Protein AF-A0A5E4R729-F1 (afdb_monomer)

pLDDT: mean 82.53, std 17.7, range [33.62, 97.0]

Structure (mmCIF, N/CA/C/O backbone):
data_AF-A0A5E4R729-F1
#
_entry.id   AF-A0A5E4R729-F1
#
loop_
_atom_site.group_PDB
_atom_site.id
_atom_site.type_symbol
_atom_site.label_atom_id
_atom_site.label_alt_id
_atom_site.label_comp_id
_atom_site.label_asym_id
_atom_site.label_entity_id
_atom_site.label_seq_id
_atom_site.pdbx_PDB_ins_code
_atom_site.Cartn_x
_atom_site.Cartn_y
_atom_site.Cartn_z
_atom_site.occupancy
_atom_site.B_iso_or_equiv
_atom_site.auth_seq_id
_atom_site.auth_comp_id
_atom_site.auth_asym_id
_atom_site.auth_atom_id
_atom_site.pdbx_PDB_model_num
ATOM 1 N N . MET A 1 1 ? 6.065 -1.764 4.137 1.00 33.62 1 MET A N 1
ATOM 2 C CA . MET A 1 1 ? 5.242 -2.272 3.016 1.00 33.62 1 MET A CA 1
ATOM 3 C C . MET A 1 1 ? 6.130 -2.470 1.801 1.00 33.62 1 MET A C 1
ATOM 5 O O . MET A 1 1 ? 7.258 -1.992 1.782 1.00 33.62 1 MET A O 1
ATOM 9 N N . LYS A 1 2 ? 5.706 -3.273 0.824 1.00 36.88 2 LYS A N 1
ATOM 10 C CA . LYS A 1 2 ? 6.552 -3.573 -0.335 1.00 36.88 2 LYS A CA 1
ATOM 11 C C . LYS A 1 2 ? 6.386 -2.449 -1.361 1.00 36.88 2 LYS A C 1
ATOM 13 O O . LYS A 1 2 ? 5.318 -2.309 -1.951 1.00 36.88 2 LYS A O 1
ATOM 18 N N . LEU A 1 3 ? 7.410 -1.611 -1.506 1.00 36.34 3 LEU A N 1
ATOM 19 C CA . LEU A 1 3 ? 7.424 -0.542 -2.500 1.00 36.34 3 LEU A CA 1
ATOM 20 C C . LEU A 1 3 ? 7.666 -1.176 -3.876 1.00 36.34 3 LEU A C 1
ATOM 22 O O . LEU A 1 3 ? 8.699 -1.810 -4.085 1.00 36.34 3 LEU A O 1
ATOM 26 N N . PHE A 1 4 ? 6.720 -1.029 -4.800 1.00 50.50 4 PHE A N 1
ATOM 27 C CA . PHE A 1 4 ? 6.840 -1.582 -6.145 1.00 50.50 4 PHE A CA 1
ATOM 28 C C . PHE A 1 4 ? 6.529 -0.532 -7.200 1.00 50.50 4 PHE A C 1
ATOM 30 O O . PHE A 1 4 ? 5.639 0.302 -7.038 1.00 50.50 4 PHE A O 1
ATOM 37 N N . THR A 1 5 ? 7.246 -0.618 -8.312 1.00 41.31 5 THR A N 1
ATOM 38 C CA . THR A 1 5 ? 6.954 0.153 -9.515 1.00 41.31 5 THR A CA 1
ATOM 39 C C . THR A 1 5 ? 5.729 -0.464 -10.188 1.00 41.31 5 THR A C 1
ATOM 41 O O . THR A 1 5 ? 5.795 -1.574 -10.712 1.00 41.31 5 THR A O 1
ATOM 44 N N . ALA A 1 6 ? 4.594 0.233 -10.148 1.00 42.38 6 ALA A N 1
ATOM 45 C CA . ALA A 1 6 ? 3.425 -0.122 -10.942 1.00 42.38 6 ALA A CA 1
ATOM 46 C C . ALA A 1 6 ? 3.693 0.250 -12.409 1.00 42.38 6 ALA A C 1
ATOM 48 O O . ALA A 1 6 ? 3.716 1.428 -12.760 1.00 42.38 6 ALA A O 1
ATOM 49 N N . GLY A 1 7 ? 3.922 -0.752 -13.259 1.00 41.53 7 GLY A N 1
ATOM 50 C CA . GLY A 1 7 ? 3.872 -0.579 -14.707 1.00 41.53 7 GLY A CA 1
ATOM 51 C C . GLY A 1 7 ? 2.414 -0.524 -15.152 1.00 41.53 7 GLY A C 1
ATOM 52 O O . GLY A 1 7 ? 1.716 -1.531 -15.079 1.00 41.53 7 GLY A O 1
ATOM 53 N N . VAL A 1 8 ? 1.952 0.650 -15.574 1.00 45.06 8 VAL A N 1
ATOM 54 C CA . VAL A 1 8 ? 0.742 0.802 -16.391 1.00 45.06 8 VAL A CA 1
ATOM 55 C C . VAL A 1 8 ? 1.204 0.923 -17.843 1.00 45.06 8 VAL A C 1
ATOM 57 O O . VAL A 1 8 ? 2.123 1.691 -18.120 1.00 45.06 8 VAL A O 1
ATOM 60 N N . ASP A 1 9 ? 0.642 0.125 -18.752 1.00 50.22 9 ASP A N 1
ATOM 61 C CA . ASP A 1 9 ? 1.007 0.092 -20.177 1.00 50.22 9 ASP A CA 1
ATOM 62 C C . ASP A 1 9 ? 0.697 1.432 -20.874 1.00 50.22 9 ASP A C 1
ATOM 64 O O . ASP A 1 9 ? -0.363 1.597 -21.469 1.00 50.22 9 ASP A O 1
ATOM 68 N N . MET A 1 10 ? 1.612 2.405 -20.779 1.00 46.31 10 MET A N 1
ATOM 69 C CA . MET A 1 10 ? 1.792 3.521 -21.720 1.00 46.31 10 MET A CA 1
ATOM 70 C C . MET A 1 10 ? 3.130 4.226 -21.400 1.00 46.31 10 MET A C 1
ATOM 72 O O . MET A 1 10 ? 3.180 5.096 -20.536 1.00 46.31 10 MET A O 1
ATOM 76 N N . TYR A 1 11 ? 4.211 3.846 -22.102 1.00 49.06 11 TYR A N 1
ATOM 77 C CA . TYR A 1 11 ? 5.624 4.241 -21.877 1.00 49.06 11 TYR A CA 1
ATOM 78 C C . TYR A 1 11 ? 6.264 3.675 -20.588 1.00 49.06 11 TYR A C 1
ATOM 80 O O . TYR A 1 11 ? 5.565 3.451 -19.603 1.00 49.06 11 TYR A O 1
ATOM 88 N N . PRO A 1 12 ? 7.592 3.413 -20.546 1.00 55.09 12 PRO A N 1
ATOM 89 C CA . PRO A 1 12 ? 8.230 2.919 -19.330 1.00 55.09 12 PRO A CA 1
ATOM 90 C C . PRO A 1 12 ? 8.184 4.000 -18.247 1.00 55.09 12 PRO A C 1
ATOM 92 O O . PRO A 1 12 ? 8.998 4.925 -18.223 1.00 55.09 12 PRO A O 1
ATOM 95 N N . VAL A 1 13 ? 7.229 3.876 -17.326 1.00 63.56 13 VAL A N 1
ATOM 96 C CA . VAL A 1 13 ? 7.219 4.647 -16.085 1.00 63.56 13 VAL A CA 1
ATOM 97 C C . VAL A 1 13 ? 8.404 4.156 -15.255 1.00 63.56 13 VAL A C 1
ATOM 99 O O . VAL A 1 13 ? 8.392 3.055 -14.706 1.00 63.56 13 VAL A O 1
ATOM 102 N N . SER A 1 14 ? 9.481 4.941 -15.233 1.00 72.12 14 SER A N 1
ATOM 103 C CA . SER A 1 14 ? 10.693 4.590 -14.497 1.00 72.12 14 SER A CA 1
ATOM 104 C C . SER A 1 14 ? 10.563 4.973 -13.022 1.00 72.12 14 SER A C 1
ATOM 106 O O . SER A 1 14 ? 10.103 6.055 -12.665 1.00 72.12 14 SER A O 1
ATOM 108 N N . GLY A 1 15 ? 10.980 4.058 -12.153 1.00 73.31 15 GLY A N 1
ATOM 109 C CA . GLY A 1 15 ? 11.080 4.249 -10.711 1.00 73.31 15 GLY A CA 1
ATOM 110 C C . GLY A 1 15 ? 12.344 3.566 -10.203 1.00 73.31 15 GLY A C 1
ATOM 111 O O . GLY A 1 15 ? 12.849 2.640 -10.839 1.00 73.31 15 GLY A O 1
ATOM 112 N N . LYS A 1 16 ? 12.884 4.035 -9.078 1.00 83.44 16 LYS A N 1
ATOM 113 C CA . LYS A 1 16 ? 14.036 3.400 -8.425 1.00 83.44 16 LYS A CA 1
ATOM 114 C C . LYS A 1 16 ? 13.550 2.476 -7.315 1.00 83.44 16 LYS A C 1
ATOM 116 O O . LYS A 1 16 ? 12.597 2.807 -6.613 1.00 83.44 16 LYS A O 1
ATOM 121 N N . TYR A 1 17 ? 14.233 1.348 -7.147 1.00 82.81 17 TYR A N 1
ATOM 122 C CA . TYR A 1 17 ? 14.066 0.514 -5.962 1.00 82.81 17 TYR A CA 1
ATOM 123 C C . TYR A 1 17 ? 14.545 1.284 -4.724 1.00 82.81 17 TYR A C 1
ATOM 125 O O . TYR A 1 17 ? 15.504 2.053 -4.803 1.00 82.81 17 TYR A O 1
ATOM 133 N N . GLY A 1 18 ? 13.855 1.095 -3.598 1.00 81.69 18 GLY A N 1
ATOM 134 C CA . GLY A 1 18 ? 14.349 1.552 -2.299 1.00 81.69 18 GLY A CA 1
ATOM 135 C C . GLY A 1 18 ? 15.529 0.701 -1.821 1.00 81.69 18 GLY A C 1
ATOM 136 O O . GLY A 1 18 ? 15.863 -0.308 -2.433 1.00 81.69 18 GLY A O 1
ATOM 137 N N . GLU A 1 19 ? 16.128 1.078 -0.694 1.00 83.62 19 GLU A N 1
ATOM 138 C CA . GLU A 1 19 ? 17.308 0.400 -0.122 1.00 83.62 19 GLU A CA 1
ATOM 139 C C . GLU A 1 19 ? 17.001 -0.973 0.510 1.00 83.62 19 GLU A C 1
ATOM 141 O O . GLU A 1 19 ? 17.900 -1.663 0.978 1.00 83.62 19 GLU A O 1
ATOM 146 N N . GLY A 1 20 ? 15.725 -1.368 0.545 1.00 78.94 20 GLY A N 1
ATOM 147 C CA . GLY A 1 20 ? 15.275 -2.648 1.084 1.00 78.94 20 GLY A CA 1
ATOM 148 C C . GLY A 1 20 ? 15.358 -3.796 0.075 1.00 78.94 20 GLY A C 1
ATOM 149 O O . GLY A 1 20 ? 16.323 -3.962 -0.663 1.00 78.94 20 GLY A O 1
ATOM 150 N N . TYR A 1 21 ? 14.319 -4.629 0.052 1.00 75.62 21 TYR A N 1
ATOM 151 C CA . TYR A 1 21 ? 14.251 -5.778 -0.848 1.00 75.62 21 TYR A CA 1
ATOM 152 C C . TYR A 1 21 ? 14.274 -5.361 -2.327 1.00 75.62 21 TYR A C 1
ATOM 154 O O . TYR A 1 21 ? 13.437 -4.573 -2.773 1.00 75.62 21 TYR A O 1
ATOM 162 N N . ILE A 1 22 ? 15.178 -5.977 -3.091 1.00 78.38 22 ILE A N 1
ATOM 163 C CA . ILE A 1 22 ? 15.272 -5.844 -4.546 1.00 78.38 22 ILE A CA 1
ATOM 164 C C . ILE A 1 22 ? 14.857 -7.176 -5.173 1.00 78.38 22 ILE A C 1
ATOM 166 O O . ILE A 1 22 ? 15.513 -8.199 -4.990 1.00 78.38 22 ILE A O 1
ATOM 170 N N . GLY A 1 23 ? 13.761 -7.163 -5.925 1.00 81.06 23 GLY A N 1
ATOM 171 C CA . GLY A 1 23 ? 13.252 -8.329 -6.640 1.00 81.06 23 GLY A CA 1
ATOM 172 C C . GLY A 1 23 ? 12.014 -7.990 -7.462 1.00 81.06 23 GLY A C 1
ATOM 173 O O . GLY A 1 23 ? 11.415 -6.925 -7.302 1.00 81.06 23 GLY A O 1
ATOM 174 N N . SER A 1 24 ? 11.627 -8.888 -8.366 1.00 81.88 24 SER A N 1
ATOM 175 C CA . SER A 1 24 ? 10.437 -8.693 -9.192 1.00 81.88 24 SER A CA 1
ATOM 176 C C . SER A 1 24 ? 9.161 -8.885 -8.377 1.00 81.88 24 SER A C 1
ATOM 178 O O . SER A 1 24 ? 9.034 -9.874 -7.656 1.00 81.88 24 SER A O 1
ATOM 180 N N . ALA A 1 25 ? 8.173 -8.020 -8.581 1.00 82.44 25 ALA A N 1
ATOM 181 C CA . ALA A 1 25 ? 6.813 -8.253 -8.117 1.00 82.44 25 ALA A CA 1
ATOM 182 C C . ALA A 1 25 ? 5.793 -7.807 -9.150 1.00 82.44 25 ALA A C 1
ATOM 184 O O . ALA A 1 25 ? 6.071 -6.966 -10.004 1.00 82.44 25 ALA A O 1
ATOM 185 N N . ARG A 1 26 ? 4.616 -8.422 -9.077 1.00 86.31 26 ARG A N 1
ATOM 186 C CA . ARG A 1 26 ? 3.507 -8.213 -10.002 1.00 86.31 26 ARG A CA 1
ATOM 187 C C . ARG A 1 26 ? 2.205 -8.259 -9.217 1.00 86.31 26 ARG A C 1
ATOM 189 O O . ARG A 1 26 ? 2.101 -9.002 -8.243 1.00 86.31 26 ARG A O 1
ATOM 196 N N . GLY A 1 27 ? 1.238 -7.470 -9.654 1.00 89.69 27 GLY A N 1
ATOM 197 C CA . GLY A 1 27 ? -0.066 -7.375 -9.022 1.00 89.69 27 GLY A CA 1
ATOM 198 C C . GLY A 1 27 ? -0.831 -6.148 -9.493 1.00 89.69 27 GLY A C 1
ATOM 199 O O . GLY A 1 27 ? -0.281 -5.304 -10.203 1.00 89.69 27 GLY A O 1
ATOM 200 N N . VAL A 1 28 ? -2.092 -6.043 -9.082 1.00 91.12 28 VAL A N 1
ATOM 201 C CA . VAL A 1 28 ? -2.932 -4.877 -9.391 1.00 91.12 28 VAL A CA 1
ATOM 202 C C . VAL A 1 28 ? -2.431 -3.663 -8.609 1.00 91.12 28 VAL A C 1
ATOM 204 O O . VAL A 1 28 ? -2.214 -3.747 -7.402 1.00 91.12 28 VAL A O 1
ATOM 207 N N . ALA A 1 29 ? -2.252 -2.525 -9.275 1.00 91.19 29 ALA A N 1
ATOM 208 C CA . ALA A 1 29 ? -1.920 -1.274 -8.604 1.00 91.19 29 ALA A CA 1
ATOM 209 C C . ALA A 1 29 ? -3.162 -0.705 -7.900 1.00 91.19 29 ALA A C 1
ATOM 211 O O . ALA A 1 29 ? -4.171 -0.419 -8.542 1.00 91.19 29 ALA A O 1
ATOM 212 N N . VAL A 1 30 ? -3.088 -0.527 -6.582 1.00 95.50 30 VAL A N 1
ATOM 213 C CA . VAL A 1 30 ? -4.195 -0.036 -5.753 1.00 95.50 30 VAL A CA 1
ATOM 214 C C . VAL A 1 30 ? -3.784 1.272 -5.104 1.00 95.50 30 VAL A C 1
ATOM 216 O O . VAL A 1 30 ? -2.923 1.299 -4.226 1.00 95.50 30 VAL A O 1
ATOM 219 N N . HIS A 1 31 ? -4.422 2.368 -5.509 1.00 95.62 31 HIS A N 1
ATOM 220 C CA . HIS A 1 31 ? -4.283 3.640 -4.810 1.00 95.62 31 HIS A CA 1
ATOM 221 C C . HIS A 1 31 ? -5.024 3.573 -3.475 1.00 95.62 31 HIS A C 1
ATOM 223 O O . HIS A 1 31 ? -6.232 3.321 -3.441 1.00 95.62 31 HIS A O 1
ATOM 229 N N . VAL A 1 32 ? -4.292 3.790 -2.383 1.00 95.94 32 VAL A N 1
ATOM 230 C CA . VAL A 1 32 ? -4.816 3.686 -1.019 1.00 95.94 32 VAL A CA 1
ATOM 231 C C . VAL A 1 32 ? -4.844 5.034 -0.305 1.00 95.94 32 VAL A C 1
ATOM 233 O O . VAL A 1 32 ? -4.071 5.942 -0.616 1.00 95.94 32 VAL A O 1
ATOM 236 N N . ARG A 1 33 ? -5.740 5.139 0.674 1.00 96.06 33 ARG A N 1
ATOM 237 C CA . ARG A 1 33 ? -5.826 6.243 1.636 1.00 96.06 33 ARG A CA 1
ATOM 238 C C . ARG A 1 33 ? -6.167 5.721 3.029 1.00 96.06 33 ARG A C 1
ATOM 240 O O . ARG A 1 33 ? -6.618 4.580 3.160 1.00 96.06 33 ARG A O 1
ATOM 247 N N . ALA A 1 34 ? -6.007 6.548 4.054 1.00 96.50 34 ALA A N 1
ATOM 248 C CA . ALA A 1 34 ? -6.444 6.208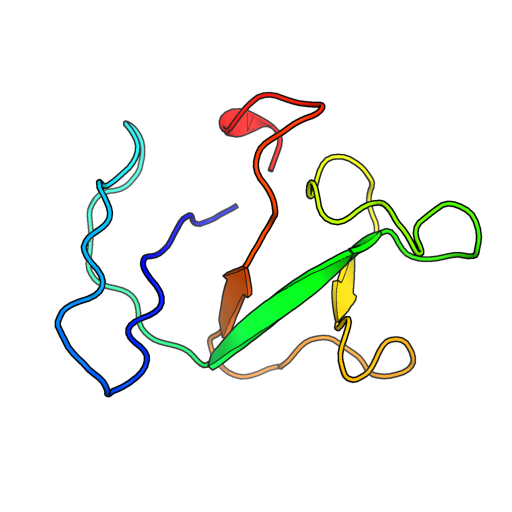 5.401 1.00 96.50 34 ALA A CA 1
ATOM 249 C C . ALA A 1 34 ? -7.978 6.101 5.487 1.00 96.50 34 ALA A C 1
ATOM 251 O O . ALA A 1 34 ? -8.734 6.792 4.789 1.00 96.50 34 ALA A O 1
ATOM 252 N N . LYS A 1 35 ? -8.457 5.204 6.348 1.00 95.62 35 LYS A N 1
ATOM 253 C CA . LYS A 1 35 ? -9.886 5.023 6.615 1.00 95.62 35 LYS A CA 1
ATOM 254 C C . LYS A 1 35 ? -10.447 6.201 7.420 1.00 95.62 35 LYS A C 1
ATOM 256 O O . LYS A 1 35 ? -9.764 6.799 8.241 1.00 95.62 35 LYS A O 1
ATOM 261 N N . GLY A 1 36 ? -11.739 6.465 7.234 1.00 93.12 36 GLY A N 1
ATOM 262 C CA . GLY A 1 36 ? -12.487 7.469 7.990 1.00 93.12 36 GLY A CA 1
ATOM 263 C C . GLY A 1 36 ? -12.558 8.840 7.302 1.00 93.12 36 GLY A C 1
ATOM 264 O O . GLY A 1 36 ? -12.019 8.993 6.201 1.00 93.12 36 GLY A O 1
ATOM 265 N N . PRO A 1 37 ? -13.263 9.808 7.922 1.00 90.12 37 PRO A N 1
ATOM 266 C CA . PRO A 1 37 ? -13.476 11.149 7.368 1.00 90.12 37 PRO A CA 1
ATOM 267 C C . PRO A 1 37 ? -12.173 11.943 7.236 1.00 90.12 37 PRO A C 1
ATOM 269 O O . PRO A 1 37 ? -11.855 12.417 6.151 1.00 90.12 37 PRO A O 1
ATOM 272 N N . GLU A 1 38 ? -11.368 11.982 8.301 1.00 88.12 38 GLU A N 1
ATOM 273 C CA . GLU A 1 38 ? -10.056 12.650 8.321 1.00 88.12 38 GLU A CA 1
ATOM 274 C C . GLU A 1 38 ? -9.054 11.985 7.359 1.00 88.12 38 GLU A C 1
ATOM 276 O O . GLU A 1 38 ? -8.197 12.634 6.766 1.00 88.12 38 GLU A O 1
ATOM 281 N N . GLY A 1 39 ? -9.207 10.676 7.138 1.00 91.12 39 GLY A N 1
ATOM 282 C CA . GLY A 1 39 ? -8.366 9.900 6.230 1.00 91.12 39 GLY A CA 1
ATOM 283 C C . GLY A 1 39 ? -8.690 10.081 4.745 1.00 91.12 39 GLY A C 1
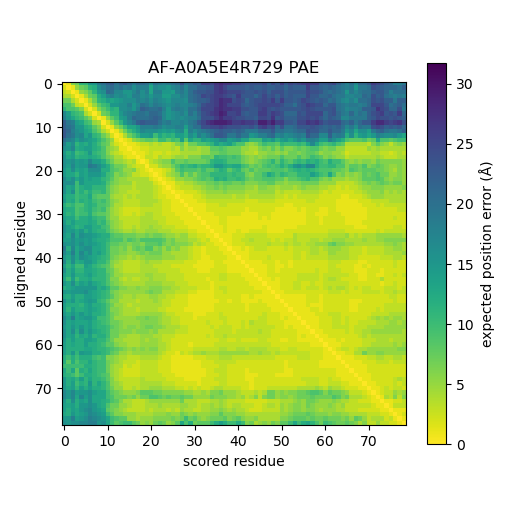ATOM 284 O O . GLY A 1 39 ? -7.956 9.579 3.895 1.00 91.12 39 GLY A O 1
ATOM 285 N N . ALA A 1 40 ? -9.770 10.793 4.396 1.00 92.81 40 ALA A N 1
ATOM 286 C CA . ALA A 1 40 ? -10.185 10.993 3.005 1.00 92.81 40 ALA A CA 1
ATOM 287 C C . ALA A 1 40 ? -9.129 11.707 2.148 1.00 92.81 40 ALA A C 1
ATOM 289 O O . ALA A 1 40 ? -9.080 11.469 0.945 1.00 92.81 40 ALA A O 1
ATOM 290 N N . GLN A 1 41 ? -8.290 12.535 2.774 1.00 93.50 41 GLN A N 1
ATOM 291 C CA . GLN A 1 41 ? -7.205 13.283 2.130 1.00 93.50 41 GLN A CA 1
ATOM 292 C C . GLN A 1 41 ? -5.811 12.746 2.490 1.00 93.50 41 GLN A C 1
ATOM 294 O O . GLN A 1 41 ? -4.800 13.250 1.993 1.00 93.50 41 GLN A O 1
ATOM 299 N N . ASP A 1 42 ? -5.732 11.714 3.335 1.00 94.75 42 ASP A N 1
ATOM 300 C CA . ASP A 1 42 ? -4.468 11.093 3.713 1.00 94.75 42 ASP A CA 1
ATOM 301 C C . ASP A 1 42 ? -4.150 9.911 2.792 1.00 94.75 42 ASP A C 1
ATOM 303 O O . ASP A 1 42 ? -4.524 8.765 3.036 1.00 94.75 42 ASP A O 1
ATOM 307 N N . HIS A 1 43 ? -3.410 10.206 1.727 1.00 95.12 43 HIS A N 1
ATOM 308 C CA . HIS A 1 43 ? -2.901 9.226 0.763 1.00 95.12 43 HIS A CA 1
ATOM 309 C C . HIS A 1 43 ? -1.456 8.802 1.064 1.00 95.12 43 HIS A C 1
ATOM 311 O O . HIS A 1 43 ? -0.789 8.212 0.212 1.00 95.12 43 HIS A O 1
ATOM 317 N N . THR A 1 44 ? -0.919 9.168 2.230 1.00 93.94 44 THR A N 1
ATOM 318 C CA . THR A 1 44 ? 0.523 9.053 2.508 1.00 93.94 44 THR A CA 1
ATOM 319 C C . THR A 1 44 ? 0.944 7.677 3.012 1.00 93.94 44 THR A C 1
ATOM 321 O O . THR A 1 44 ? 2.126 7.334 2.974 1.00 93.94 44 THR A O 1
ATOM 324 N N . GLY A 1 45 ? -0.023 6.868 3.451 1.00 92.25 45 GLY A N 1
ATOM 325 C CA . GLY A 1 45 ? 0.230 5.562 4.057 1.00 92.25 45 GLY A CA 1
ATOM 326 C C . GLY A 1 45 ? 0.722 5.640 5.506 1.00 92.25 45 GLY A C 1
ATOM 327 O O . GLY A 1 45 ? 1.095 4.615 6.063 1.00 92.25 45 GLY A O 1
ATOM 328 N N . CYS A 1 46 ? 0.734 6.832 6.113 1.00 92.81 46 CYS A N 1
ATOM 329 C CA . CYS A 1 46 ? 1.206 7.028 7.484 1.00 92.81 46 CYS A CA 1
ATOM 330 C C . CYS A 1 46 ? 0.170 6.602 8.534 1.00 92.81 46 CYS A C 1
ATOM 332 O O . CYS A 1 46 ? 0.542 6.198 9.634 1.00 92.81 46 CYS A O 1
ATOM 334 N N . THR A 1 47 ? -1.118 6.664 8.190 1.00 94.00 47 THR A N 1
ATOM 335 C CA . THR A 1 47 ? -2.220 6.331 9.097 1.00 94.00 47 THR A CA 1
ATOM 336 C C . THR A 1 47 ? -2.905 5.038 8.673 1.00 94.00 47 THR A C 1
ATOM 338 O O . THR A 1 47 ? -3.379 4.908 7.544 1.00 94.00 47 THR A O 1
ATOM 341 N N . TRP A 1 48 ? -3.006 4.093 9.605 1.00 91.00 48 TRP A N 1
ATOM 342 C CA . TRP A 1 48 ? -3.732 2.835 9.430 1.00 91.00 48 TRP A CA 1
ATOM 343 C C . TRP A 1 48 ? -5.096 2.890 10.137 1.00 91.00 48 TRP A C 1
ATOM 345 O O . TRP A 1 48 ? -5.216 3.554 11.166 1.00 91.00 48 TRP A O 1
ATOM 355 N N . PRO A 1 49 ? -6.127 2.176 9.651 1.00 93.81 49 PRO A N 1
ATOM 356 C CA . PRO A 1 49 ? -6.107 1.227 8.534 1.00 93.81 49 PRO A CA 1
ATOM 357 C C . PRO A 1 49 ? -6.228 1.885 7.148 1.00 93.81 49 PRO A C 1
ATOM 359 O O . PRO A 1 49 ? -6.856 2.934 7.007 1.00 93.81 49 PRO A O 1
ATOM 362 N N . LEU A 1 50 ? -5.668 1.233 6.120 1.00 94.44 50 LEU A N 1
ATOM 363 C CA . LEU A 1 50 ? -5.740 1.669 4.719 1.00 94.44 50 LEU A CA 1
ATOM 364 C C . LEU A 1 50 ? -6.949 1.071 3.989 1.00 94.44 50 LEU A C 1
ATOM 366 O O . LEU A 1 50 ? -7.322 -0.080 4.218 1.00 94.44 50 LEU A O 1
ATOM 370 N N . VAL A 1 51 ? -7.526 1.847 3.074 1.00 97.00 51 VAL A N 1
ATOM 371 C CA . VAL A 1 51 ? -8.624 1.439 2.184 1.00 97.00 51 VAL A CA 1
ATOM 372 C C . VAL A 1 51 ? -8.338 1.856 0.743 1.00 97.00 51 VAL A C 1
ATOM 374 O O . VAL A 1 51 ? -7.570 2.788 0.498 1.00 97.00 51 VAL A O 1
ATOM 377 N N . SER A 1 52 ? -8.972 1.181 -0.219 1.00 95.81 52 SER A N 1
ATOM 378 C CA . SER A 1 52 ? -8.920 1.582 -1.628 1.00 95.81 52 SER A CA 1
ATOM 379 C C . SER A 1 52 ? -9.590 2.942 -1.818 1.00 95.81 52 SER A C 1
ATOM 381 O O . SER A 1 52 ? -10.698 3.170 -1.333 1.00 95.81 52 SER A O 1
ATOM 383 N N . VAL A 1 53 ? -8.947 3.841 -2.562 1.00 95.50 53 VAL A N 1
ATOM 384 C CA . VAL A 1 53 ? -9.568 5.110 -2.969 1.00 95.50 53 VAL A CA 1
ATOM 385 C C . VAL A 1 53 ? -10.753 4.849 -3.901 1.00 95.50 53 VAL A C 1
ATOM 387 O O . VAL A 1 53 ? -11.781 5.509 -3.775 1.00 95.50 53 VAL A O 1
ATOM 390 N N . ALA A 1 54 ? -10.631 3.866 -4.800 1.00 94.94 54 ALA A N 1
ATOM 391 C CA . ALA A 1 54 ? -11.666 3.533 -5.778 1.00 94.94 54 ALA A CA 1
ATOM 392 C C . ALA A 1 54 ? -12.864 2.791 -5.157 1.00 94.94 54 ALA A C 1
ATOM 394 O O . ALA A 1 54 ? -13.988 2.941 -5.626 1.00 94.94 54 ALA A O 1
ATOM 395 N N . ALA A 1 55 ? -1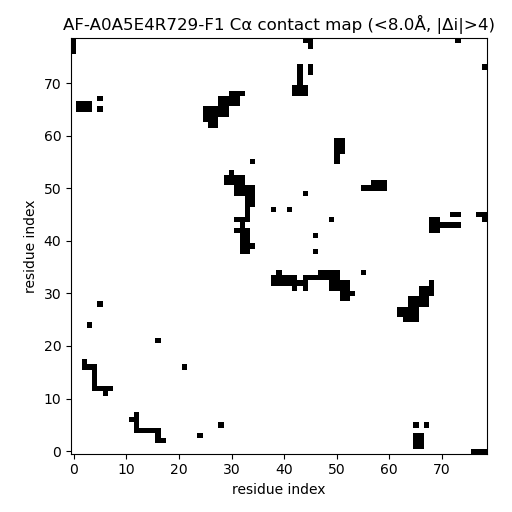2.636 2.008 -4.097 1.00 94.81 55 ALA A N 1
ATOM 396 C CA . ALA A 1 55 ? -13.671 1.224 -3.424 1.00 94.81 55 ALA A CA 1
ATOM 397 C C . ALA A 1 55 ? -13.459 1.207 -1.893 1.00 94.81 55 ALA A C 1
ATOM 399 O O . ALA A 1 55 ? -13.084 0.180 -1.328 1.00 94.81 55 ALA A O 1
ATOM 400 N N . PRO A 1 56 ? -13.695 2.329 -1.185 1.00 92.88 56 PRO A N 1
ATOM 401 C CA . PRO A 1 56 ? -13.337 2.479 0.233 1.00 92.88 56 PRO A CA 1
ATOM 402 C C . PRO A 1 56 ? -14.169 1.621 1.195 1.00 92.88 56 PRO A C 1
ATOM 404 O O . PRO A 1 56 ? -13.770 1.421 2.341 1.00 92.88 56 PRO A O 1
A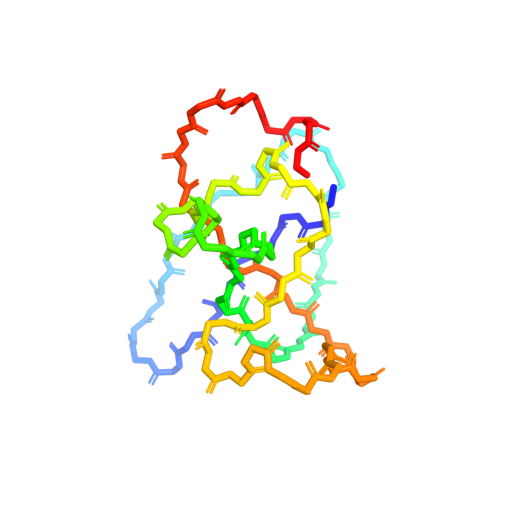TOM 407 N N . ASN A 1 57 ? -15.318 1.121 0.733 1.00 94.50 57 ASN A N 1
ATOM 408 C CA . ASN A 1 57 ? -16.215 0.257 1.503 1.00 94.50 57 ASN A CA 1
ATOM 409 C C . ASN A 1 57 ? -16.024 -1.236 1.183 1.00 94.50 57 ASN A C 1
ATOM 411 O O . ASN A 1 57 ? -16.728 -2.070 1.746 1.00 94.50 57 ASN A O 1
ATOM 415 N N . GLN A 1 58 ? -15.106 -1.574 0.277 1.00 94.56 58 GLN A N 1
ATOM 416 C CA . GLN A 1 58 ? -14.754 -2.951 -0.060 1.00 94.56 58 GLN A CA 1
ATOM 417 C C . GLN A 1 58 ? -13.402 -3.310 0.572 1.00 94.56 58 GLN A C 1
ATOM 419 O O . GLN A 1 58 ? -12.577 -2.419 0.808 1.00 94.56 58 GLN A O 1
ATOM 424 N N . PRO A 1 59 ? -13.156 -4.596 0.877 1.00 94.00 59 PRO A N 1
ATOM 425 C CA . PRO A 1 59 ? -11.833 -5.031 1.299 1.00 94.00 59 PRO A CA 1
ATOM 426 C C . PRO A 1 59 ? -10.801 -4.774 0.193 1.00 94.00 59 PRO A C 1
ATOM 428 O O . PRO A 1 59 ? -11.128 -4.717 -0.993 1.00 94.00 59 PRO A O 1
ATOM 431 N N . LEU A 1 60 ? -9.537 -4.628 0.592 1.00 94.00 60 LEU A N 1
ATOM 432 C CA . LEU A 1 60 ? -8.424 -4.627 -0.358 1.00 94.00 60 LEU A CA 1
ATOM 433 C C . LEU A 1 60 ? -8.351 -5.988 -1.084 1.00 94.00 60 LEU A C 1
ATOM 435 O O . LEU A 1 60 ? -8.813 -6.985 -0.523 1.00 94.00 60 LEU A O 1
ATOM 439 N N . PRO A 1 61 ? -7.782 -6.043 -2.305 1.00 94.06 61 PRO A N 1
ATOM 440 C CA . PRO A 1 61 ? -7.773 -7.263 -3.109 1.00 94.06 61 PRO A CA 1
ATOM 441 C C . PRO A 1 61 ? -7.138 -8.462 -2.403 1.00 94.06 61 PRO A C 1
ATOM 443 O O . PRO A 1 61 ? -6.174 -8.322 -1.642 1.00 94.06 61 PRO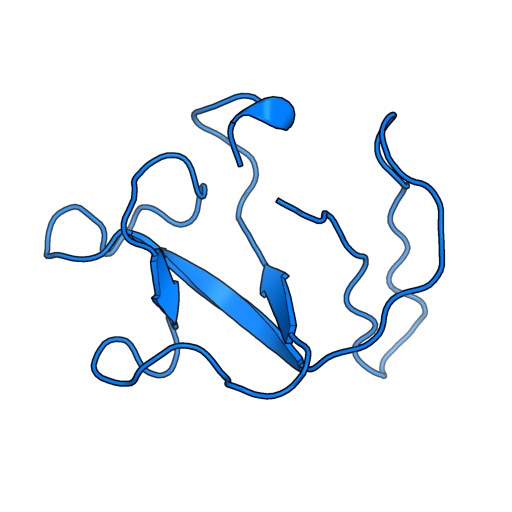 A O 1
ATOM 446 N N . THR A 1 62 ? -7.670 -9.646 -2.697 1.00 94.06 62 THR A N 1
ATOM 447 C CA . THR A 1 62 ? -7.131 -10.932 -2.235 1.00 94.06 62 THR A CA 1
ATOM 448 C C . THR A 1 62 ? -6.008 -11.445 -3.132 1.00 94.06 62 THR A C 1
ATOM 450 O O . THR A 1 62 ? -5.101 -12.125 -2.651 1.00 94.06 62 THR A O 1
ATOM 453 N N . GLU A 1 63 ? -6.039 -11.116 -4.424 1.00 92.12 63 GLU A N 1
ATOM 454 C CA . GLU A 1 63 ? -4.958 -11.395 -5.370 1.00 92.12 63 GLU A CA 1
ATOM 455 C C . GL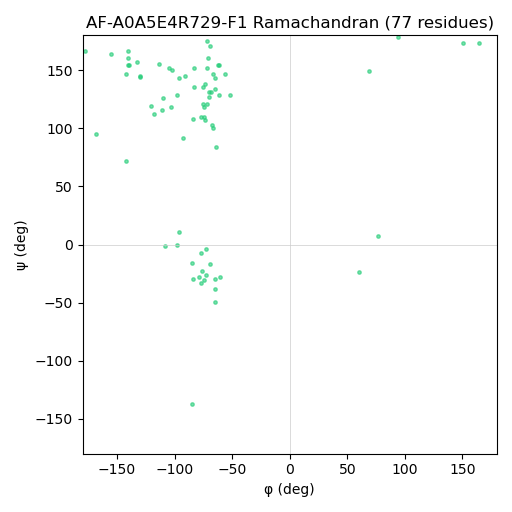U A 1 63 ? -3.735 -10.504 -5.088 1.00 92.12 63 GLU A C 1
ATOM 457 O O . GLU A 1 63 ? -3.880 -9.453 -4.466 1.00 92.12 63 GLU A O 1
ATOM 462 N N . PRO A 1 64 ? -2.523 -10.853 -5.565 1.00 94.06 64 PRO A N 1
ATOM 463 C CA . PRO A 1 64 ? -1.356 -9.988 -5.420 1.00 94.06 64 PRO A CA 1
ATOM 464 C C . PRO A 1 64 ? -1.623 -8.563 -5.917 1.00 94.06 64 PRO A C 1
ATOM 466 O O . PRO A 1 64 ? -2.058 -8.346 -7.051 1.00 94.06 64 PRO A O 1
ATOM 469 N N . TRP A 1 65 ? -1.318 -7.582 -5.073 1.00 93.62 65 TRP A N 1
ATOM 470 C CA . T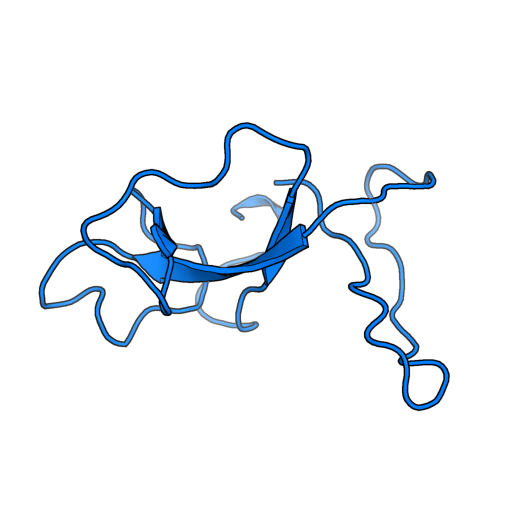RP A 1 65 ? -1.524 -6.169 -5.362 1.00 93.62 65 TRP A CA 1
ATOM 471 C C . TRP A 1 65 ? -0.363 -5.313 -4.853 1.00 93.62 65 TRP A C 1
ATOM 473 O O . TRP A 1 65 ? 0.443 -5.727 -4.015 1.00 93.62 65 TRP A O 1
ATOM 483 N N . ILE A 1 66 ? -0.268 -4.113 -5.413 1.00 92.31 66 ILE A N 1
ATOM 484 C CA . ILE A 1 66 ? 0.784 -3.133 -5.171 1.00 92.31 66 ILE A CA 1
ATOM 485 C C . ILE A 1 66 ? 0.125 -1.865 -4.635 1.00 92.31 66 ILE A C 1
ATOM 487 O O . ILE A 1 66 ? -0.683 -1.251 -5.328 1.00 92.31 66 ILE A O 1
ATOM 491 N N . ALA A 1 67 ? 0.4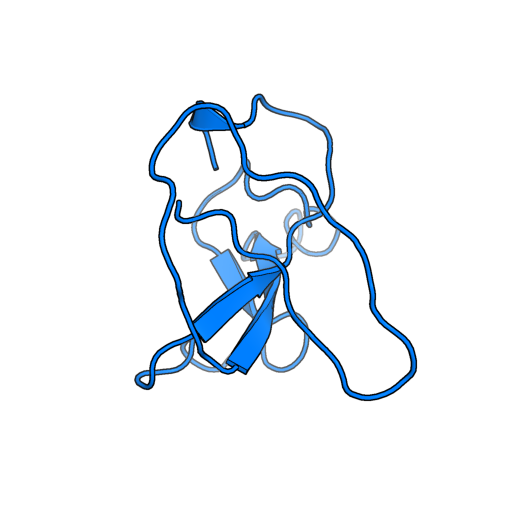77 -1.453 -3.418 1.00 93.38 67 ALA A N 1
ATOM 492 C CA . ALA A 1 67 ? -0.004 -0.195 -2.859 1.00 93.38 67 ALA A CA 1
ATOM 493 C C . ALA A 1 67 ? 0.634 1.000 -3.584 1.00 93.38 67 ALA A C 1
ATOM 495 O O . ALA A 1 67 ? 1.858 1.114 -3.653 1.00 93.38 67 ALA A O 1
ATOM 496 N N . VAL A 1 68 ? -0.195 1.919 -4.072 1.00 93.19 68 VAL A N 1
ATOM 497 C CA . VAL A 1 68 ? 0.224 3.217 -4.605 1.00 93.19 68 VAL A CA 1
ATOM 498 C C . VAL A 1 68 ? -0.088 4.274 -3.553 1.00 93.19 68 VAL A C 1
ATOM 500 O O . VAL A 1 68 ? -1.242 4.457 -3.169 1.00 93.19 68 VAL A O 1
ATOM 503 N N . ILE A 1 69 ? 0.957 4.948 -3.078 1.00 93.00 69 ILE A N 1
ATOM 504 C CA . ILE A 1 69 ? 0.919 5.910 -1.970 1.00 93.00 69 ILE A CA 1
ATOM 505 C C . ILE A 1 69 ? 1.607 7.211 -2.368 1.00 93.00 69 ILE A C 1
ATOM 507 O O . ILE A 1 69 ? 2.619 7.216 -3.075 1.00 93.00 69 ILE A O 1
ATOM 511 N N . ARG A 1 70 ? 1.074 8.332 -1.886 1.00 92.25 70 ARG A N 1
ATOM 512 C CA . ARG A 1 70 ? 1.670 9.654 -2.069 1.00 92.25 70 ARG A CA 1
ATOM 513 C C . ARG A 1 70 ? 2.874 9.807 -1.142 1.00 92.25 70 ARG A C 1
ATOM 515 O O . ARG A 1 70 ? 2.811 9.507 0.044 1.00 92.25 70 ARG A O 1
ATOM 522 N N . ARG A 1 71 ? 3.978 10.349 -1.655 1.00 89.12 71 ARG A N 1
ATOM 523 C CA . ARG A 1 71 ? 5.124 10.716 -0.813 1.00 89.12 71 ARG A CA 1
ATOM 524 C C . ARG A 1 71 ? 4.767 11.904 0.090 1.00 89.12 71 ARG A C 1
ATOM 526 O O . ARG A 1 71 ? 4.294 12.923 -0.405 1.00 89.12 71 ARG A O 1
ATOM 533 N N . GLY A 1 72 ? 5.068 11.794 1.381 1.00 89.38 72 GLY A N 1
ATOM 534 C CA . GLY A 1 72 ? 4.916 12.873 2.360 1.00 89.38 72 GLY A CA 1
ATOM 535 C C . GLY A 1 72 ? 4.636 12.336 3.763 1.00 89.38 72 GLY A C 1
ATOM 536 O O . GLY A 1 72 ? 4.451 11.134 3.918 1.00 89.38 72 GLY A O 1
ATOM 537 N N . SER A 1 73 ? 4.616 13.238 4.746 1.00 89.94 73 SER A N 1
ATOM 538 C CA . SER A 1 73 ? 4.160 13.067 6.143 1.00 89.94 73 SER A CA 1
ATOM 539 C C . SER A 1 73 ? 4.856 12.023 7.031 1.00 89.94 73 SER A C 1
ATOM 541 O O . SER A 1 73 ? 4.849 12.180 8.247 1.00 89.94 73 SER A O 1
ATOM 543 N N . CYS A 1 74 ? 5.495 10.999 6.470 1.00 89.44 74 CYS A N 1
ATOM 544 C CA . CYS A 1 74 ? 6.300 10.015 7.188 1.00 89.44 74 CYS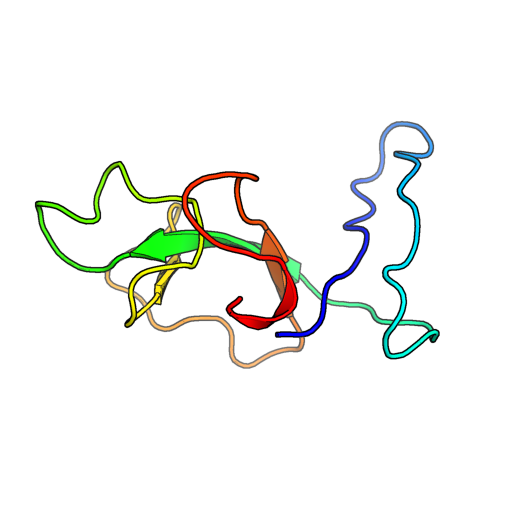 A CA 1
ATOM 545 C C . CYS A 1 74 ? 7.361 9.380 6.274 1.00 89.44 74 CYS A C 1
ATOM 547 O O . CYS A 1 74 ? 7.302 9.465 5.036 1.00 89.44 74 CYS A O 1
ATOM 549 N N . ASN A 1 75 ? 8.343 8.723 6.894 1.00 87.31 75 ASN A N 1
ATOM 550 C CA . ASN A 1 75 ? 9.462 8.095 6.195 1.00 87.31 75 ASN A CA 1
ATOM 551 C C . ASN A 1 75 ? 9.027 6.867 5.369 1.00 87.31 75 ASN A C 1
ATOM 553 O O . ASN A 1 75 ? 7.866 6.449 5.388 1.00 87.31 75 ASN A O 1
ATOM 557 N N . PHE A 1 76 ? 9.926 6.324 4.547 1.00 85.12 76 PHE A N 1
ATOM 558 C CA . PHE A 1 76 ? 9.612 5.180 3.680 1.00 85.12 76 PHE A CA 1
ATOM 559 C C . PHE A 1 76 ? 9.476 3.872 4.458 1.00 85.12 76 PHE A C 1
ATOM 561 O O . PHE A 1 76 ? 8.726 3.007 4.031 1.00 85.12 76 PHE A O 1
ATOM 568 N N . GLU A 1 77 ? 10.127 3.761 5.609 1.00 83.31 77 GLU A N 1
ATOM 569 C CA . GLU A 1 77 ? 10.143 2.565 6.454 1.00 83.31 77 GLU A CA 1
ATOM 570 C C . GLU A 1 77 ? 8.830 2.392 7.231 1.00 83.31 77 GLU A C 1
ATOM 572 O O . GLU A 1 77 ? 8.498 1.284 7.641 1.00 83.31 77 GLU A O 1
ATOM 577 N N . ILE A 1 78 ? 8.081 3.487 7.424 1.00 80.62 78 ILE A N 1
ATOM 578 C CA . ILE A 1 78 ? 6.798 3.503 8.146 1.00 80.62 78 ILE A CA 1
ATOM 579 C C . ILE A 1 78 ? 5.663 2.943 7.286 1.00 80.62 78 ILE A C 1
ATOM 581 O O . ILE A 1 78 ? 4.735 2.335 7.818 1.00 80.62 78 ILE A O 1
ATOM 585 N N . LYS A 1 79 ? 5.733 3.166 5.971 1.00 74.12 79 LYS A N 1
ATOM 586 C CA . LYS A 1 79 ? 4.753 2.654 5.020 1.00 74.12 79 LYS A CA 1
ATOM 587 C C . LYS A 1 79 ? 5.191 1.288 4.543 1.00 74.12 79 LYS A C 1
ATOM 589 O O . LYS A 1 79 ? 6.131 1.113 3.739 1.00 74.12 79 LYS A O 1
#

Solvent-accessible surface area (backbone atoms only — not comparable to full-atom values): 5229 Å² total; per-residue (Å²): 94,78,86,63,79,71,79,60,101,73,68,89,74,83,75,80,83,67,95,66,88,84,76,91,81,80,52,52,74,39,50,37,22,22,56,64,80,84,16,72,80,35,31,41,53,74,53,82,58,72,25,31,69,92,44,62,91,46,82,73,78,88,62,64,62,34,69,42,63,46,90,49,104,55,64,74,84,76,49

Radius of gyration: 12.9 Å; Cα contacts (8 Å, |Δi|>4): 119; chains: 1; bounding box: 34×25×31 Å

Foldseek 3Di:
DQADDDDDPDDPPDDDHDPDDDDDDDAAEFQKWADDDVGLPGQALQDDDIAGNVCRPDDDDPTDYHYDGDHDDDDPVND

Mean predicted aligned error: 7.29 Å

Sequence (79 aa):
MKLFTAGVDMYPVSGKYGEGYIGSARGVAVHVRAKGPEGAQDHTGCTWPLVSVAAPNQPLPTEPWIAVIRRGSCNFEIK

Organism: NCBI:txid189913

Secondary structure (DSSP, 8-state):
--------SSS-------SS-------EEEEEEESSSGGGG--SS-SSSEEESS-TTSPPPSS-EEEE--S-SS-TTT-